Protein AF-A0A1A8MGL5-F1 (afdb_monomer_lite)

InterPro domains:
  IPR000076 K/Cl co-transporter [PR01081] (35-47)
  IPR000076 K/Cl co-transporter [PR01081] (70-87)
  IPR004842 SLC12A transporter family [PTHR11827] (9-69)

Structure (mmCIF, N/CA/C/O backbone):
data_AF-A0A1A8MGL5-F1
#
_entry.id   AF-A0A1A8MGL5-F1
#
loop_
_atom_site.group_PDB
_atom_site.id
_atom_site.type_symbol
_atom_site.label_atom_id
_atom_site.label_alt_id
_atom_site.label_comp_id
_atom_site.label_asym_id
_atom_site.label_entity_id
_atom_site.label_seq_id
_atom_site.pdbx_PDB_ins_code
_atom_site.Cartn_x
_atom_site.Cartn_y
_atom_site.Cartn_z
_atom_site.occupancy
_atom_site.B_iso_or_equiv
_atom_site.auth_seq_id
_atom_site.auth_comp_id
_atom_site.auth_asym_id
_atom_site.auth_atom_id
_atom_site.pdbx_PDB_model_num
ATOM 1 N N . LYS A 1 1 ? -10.708 -10.795 -6.364 1.00 46.06 1 LYS A N 1
ATOM 2 C CA . LYS A 1 1 ? -11.796 -9.801 -6.538 1.00 46.06 1 LYS A CA 1
ATOM 3 C C . LYS A 1 1 ? -12.317 -9.440 -5.149 1.00 46.06 1 LYS A C 1
ATOM 5 O O . LYS A 1 1 ? -12.837 -10.328 -4.494 1.00 46.06 1 LYS A O 1
ATOM 10 N N . ALA A 1 2 ? -12.096 -8.213 -4.675 1.00 60.88 2 ALA A N 1
ATOM 11 C CA . ALA A 1 2 ? -12.534 -7.746 -3.352 1.00 60.88 2 ALA A CA 1
ATOM 12 C C . ALA A 1 2 ? -13.143 -6.338 -3.478 1.00 60.88 2 ALA A C 1
ATOM 14 O O . ALA A 1 2 ? -12.667 -5.385 -2.876 1.00 60.88 2 ALA A O 1
ATOM 15 N N . ALA A 1 3 ? -14.130 -6.207 -4.363 1.00 72.25 3 ALA A N 1
ATOM 16 C CA . ALA A 1 3 ? -14.879 -4.977 -4.588 1.00 72.25 3 ALA A CA 1
ATOM 17 C C . ALA A 1 3 ? -16.351 -5.256 -4.263 1.00 72.25 3 ALA A C 1
ATOM 19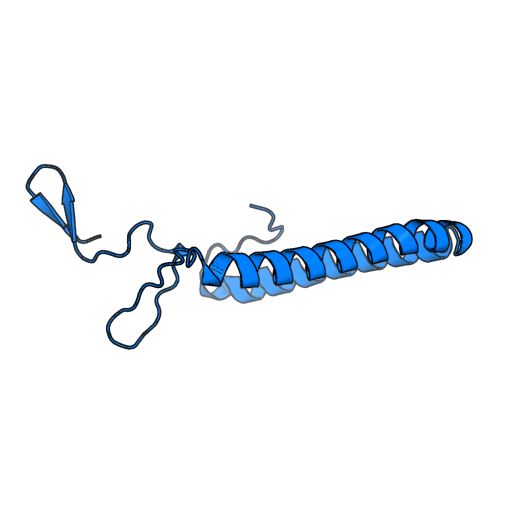 O O . ALA A 1 3 ? -16.873 -6.290 -4.682 1.00 72.25 3 ALA A O 1
ATOM 20 N N . ILE A 1 4 ? -16.982 -4.369 -3.489 1.00 75.56 4 ILE A N 1
ATOM 21 C CA . ILE A 1 4 ? -18.404 -4.454 -3.117 1.00 75.56 4 ILE A CA 1
ATOM 22 C C . ILE A 1 4 ? -19.260 -3.896 -4.258 1.00 75.56 4 ILE A C 1
ATOM 24 O O . ILE A 1 4 ? -20.265 -4.493 -4.629 1.00 75.56 4 ILE A O 1
ATOM 28 N N . PHE A 1 5 ? -18.812 -2.796 -4.863 1.00 78.69 5 PHE A N 1
ATOM 29 C CA . PHE A 1 5 ? -19.359 -2.253 -6.099 1.00 78.69 5 PHE A CA 1
ATOM 30 C C . PHE A 1 5 ? -18.443 -2.649 -7.251 1.00 78.69 5 PHE A C 1
ATOM 32 O O . PHE A 1 5 ? -17.280 -2.240 -7.295 1.00 78.69 5 PHE A O 1
ATOM 39 N N . VAL A 1 6 ? -18.955 -3.476 -8.155 1.00 76.81 6 VAL A N 1
ATOM 40 C CA . VAL A 1 6 ? -18.276 -3.838 -9.399 1.00 76.81 6 VAL A CA 1
ATOM 41 C C . VAL A 1 6 ? -18.949 -3.043 -10.507 1.00 76.81 6 VAL A C 1
ATOM 43 O O . VAL A 1 6 ? -20.143 -3.214 -10.731 1.00 76.81 6 VAL A O 1
ATOM 46 N N . ALA A 1 7 ? -18.201 -2.151 -11.155 1.00 74.31 7 ALA A N 1
ATOM 47 C CA . ALA A 1 7 ? -18.691 -1.450 -12.334 1.00 74.31 7 ALA A CA 1
ATOM 48 C C . ALA A 1 7 ? -18.786 -2.425 -13.514 1.00 74.31 7 ALA A C 1
ATOM 50 O O . ALA A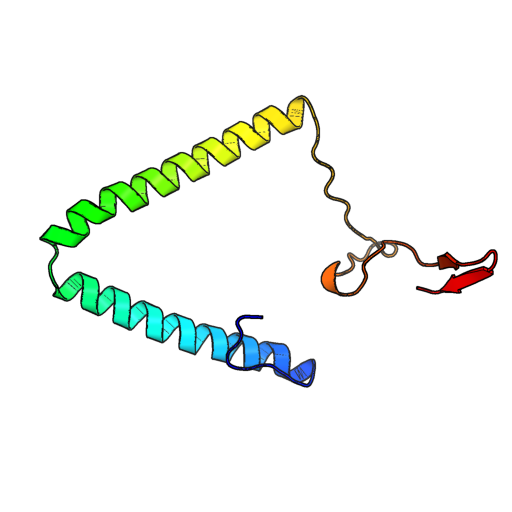 1 7 ? -17.863 -3.207 -13.750 1.00 74.31 7 ALA A O 1
ATOM 51 N N . GLU A 1 8 ? -19.904 -2.379 -14.234 1.00 72.81 8 GLU A N 1
ATOM 52 C CA . GLU A 1 8 ? -20.105 -3.143 -15.471 1.00 72.81 8 GLU A CA 1
ATOM 53 C C . GLU A 1 8 ? -19.558 -2.379 -16.691 1.00 72.81 8 GLU A C 1
ATOM 55 O O . GLU A 1 8 ? -19.050 -2.989 -17.633 1.00 72.81 8 GLU A O 1
ATOM 60 N N . HIS A 1 9 ? -19.568 -1.040 -16.637 1.00 74.50 9 HIS A N 1
ATOM 61 C CA . HIS A 1 9 ? -19.041 -0.150 -17.670 1.00 74.50 9 HIS A CA 1
ATOM 62 C C . HIS A 1 9 ? -17.816 0.642 -17.193 1.00 74.50 9 HIS A C 1
ATOM 64 O O . HIS A 1 9 ? -17.725 1.045 -16.035 1.00 74.50 9 HIS A O 1
ATOM 70 N N . LYS A 1 10 ? -16.886 0.919 -18.121 1.00 71.81 10 LYS A N 1
ATOM 71 C CA . LYS A 1 10 ? -15.649 1.682 -17.855 1.00 71.81 10 LYS A CA 1
ATOM 72 C C . LYS A 1 10 ? -15.891 3.101 -17.341 1.00 71.81 10 LYS A C 1
ATOM 74 O O . LYS A 1 10 ? -15.058 3.623 -16.609 1.00 71.81 10 LYS A O 1
ATOM 79 N N . GLU A 1 11 ? -16.999 3.724 -17.730 1.00 77.25 11 GLU A N 1
ATOM 80 C CA . GLU A 1 11 ? -17.350 5.078 -17.282 1.00 77.25 11 GLU A CA 1
ATOM 81 C C . GLU A 1 11 ? -17.682 5.102 -15.780 1.00 77.25 11 GLU A C 1
ATOM 83 O O . GLU A 1 11 ? -17.319 6.050 -15.088 1.00 77.25 11 GLU A O 1
ATOM 88 N N . ASP A 1 12 ? -18.233 4.003 -15.254 1.00 80.19 12 ASP A N 1
ATOM 89 C CA . ASP A 1 12 ? -18.656 3.873 -13.856 1.00 80.19 12 ASP A CA 1
ATOM 90 C C . ASP A 1 12 ? -17.558 3.299 -12.938 1.00 80.19 12 ASP A C 1
ATOM 92 O O . ASP A 1 12 ? -17.746 3.203 -11.723 1.00 80.19 12 ASP A O 1
ATOM 96 N N . GLU A 1 13 ? -16.396 2.898 -13.476 1.00 81.94 13 GLU A N 1
ATOM 97 C CA . GLU A 1 13 ? -15.300 2.301 -12.689 1.00 81.94 13 GLU A CA 1
ATOM 98 C C . GLU A 1 13 ? -14.788 3.247 -11.601 1.00 81.94 13 GLU A C 1
ATOM 100 O O . GLU A 1 13 ? -14.506 2.817 -10.478 1.00 81.94 13 GLU A O 1
ATOM 105 N N . VAL A 1 14 ? -14.692 4.541 -11.917 1.00 83.69 14 VAL A N 1
ATOM 106 C CA . VAL A 1 14 ? -14.222 5.564 -10.976 1.00 83.69 14 VAL A CA 1
ATOM 107 C C . VAL A 1 14 ? -15.229 5.751 -9.843 1.00 83.69 14 VAL A C 1
ATOM 109 O O . VAL A 1 14 ? -14.837 5.795 -8.674 1.00 83.69 14 VAL A O 1
ATOM 112 N N . ASP A 1 15 ? -16.521 5.780 -10.165 1.00 85.38 15 ASP A N 1
ATOM 113 C CA . ASP A 1 15 ? -17.592 5.925 -9.179 1.00 85.38 15 ASP A CA 1
ATOM 114 C C . ASP A 1 15 ? -17.724 4.676 -8.299 1.00 85.38 15 ASP A C 1
ATOM 116 O O . ASP A 1 15 ? -17.854 4.773 -7.073 1.00 85.38 15 ASP A O 1
ATOM 120 N N . ALA A 1 16 ? -17.586 3.484 -8.886 1.00 85.56 16 ALA A N 1
ATOM 121 C CA . ALA A 1 16 ? -17.537 2.232 -8.143 1.00 85.56 16 ALA A CA 1
ATOM 122 C C . ALA A 1 16 ? -16.318 2.171 -7.206 1.00 85.56 16 ALA A C 1
ATOM 124 O O . ALA A 1 16 ? -16.453 1.778 -6.043 1.00 85.56 16 ALA A O 1
ATOM 125 N N . LEU A 1 17 ? -15.132 2.600 -7.657 1.00 86.19 17 LEU A N 1
ATOM 126 C CA . LEU A 1 17 ? -13.937 2.705 -6.813 1.00 86.19 17 LEU A CA 1
ATOM 127 C C . LEU A 1 17 ? -14.167 3.680 -5.651 1.00 86.19 17 LEU A C 1
ATOM 129 O O . LEU A 1 17 ? -13.846 3.355 -4.505 1.00 86.19 17 LEU A O 1
ATOM 133 N N . LEU A 1 18 ? -14.751 4.849 -5.921 1.00 87.38 18 LEU A N 1
ATOM 134 C CA . LEU A 1 18 ? -15.009 5.868 -4.907 1.00 87.38 18 LEU A CA 1
ATOM 135 C C . LEU A 1 18 ? -15.965 5.348 -3.827 1.00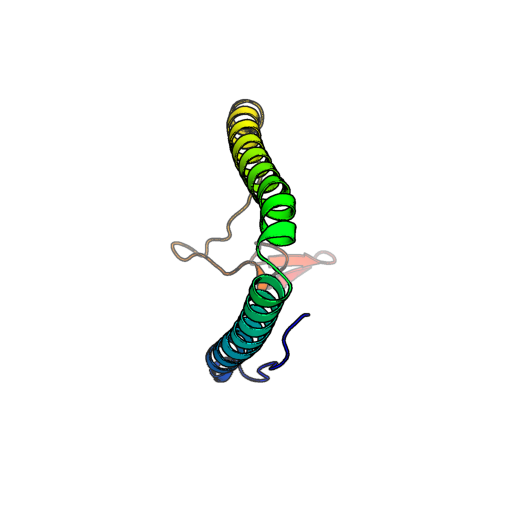 87.38 18 LEU A C 1
ATOM 137 O O . LEU A 1 18 ? -15.716 5.528 -2.631 1.00 87.38 18 LEU A O 1
ATOM 141 N N . ASN A 1 19 ? -17.019 4.642 -4.235 1.00 89.19 19 ASN A N 1
ATOM 142 C CA . ASN A 1 19 ? -17.969 4.028 -3.314 1.00 89.19 19 ASN A CA 1
ATOM 143 C C . ASN A 1 19 ? -17.328 2.900 -2.498 1.00 89.19 19 ASN A C 1
ATOM 145 O O . ASN A 1 19 ? -17.523 2.842 -1.282 1.00 89.19 19 ASN A O 1
ATOM 149 N N . ASN A 1 20 ? -16.489 2.064 -3.118 1.00 90.69 20 ASN A N 1
ATOM 150 C CA . ASN A 1 20 ? -15.712 1.052 -2.400 1.00 90.69 20 ASN A CA 1
ATOM 151 C C . ASN A 1 20 ? -14.813 1.695 -1.329 1.00 90.69 20 ASN A C 1
ATOM 153 O O . ASN A 1 20 ? -14.828 1.261 -0.177 1.00 90.69 20 ASN A O 1
ATOM 157 N N . MET A 1 21 ? -14.086 2.767 -1.659 1.00 90.75 21 MET A N 1
ATOM 158 C CA . MET A 1 21 ? -13.206 3.458 -0.705 1.00 90.75 21 MET A CA 1
ATOM 159 C C . MET A 1 21 ? -13.976 4.081 0.464 1.00 90.75 21 MET A C 1
ATOM 161 O O . MET A 1 21 ? -13.507 4.029 1.602 1.00 90.75 21 MET A O 1
ATOM 165 N N . ARG A 1 22 ? -15.184 4.609 0.227 1.00 92.62 22 ARG A N 1
ATOM 166 C CA . ARG A 1 22 ? -16.057 5.120 1.298 1.00 92.62 22 ARG A CA 1
ATOM 167 C C . ARG A 1 22 ? -16.513 4.010 2.247 1.00 92.62 22 ARG A C 1
ATOM 169 O O . ARG A 1 22 ? -16.463 4.192 3.464 1.00 92.62 22 ARG A O 1
ATOM 176 N N . VAL A 1 23 ? -16.929 2.856 1.722 1.00 93.12 23 VAL A N 1
ATOM 177 C CA . VAL A 1 23 ? -17.391 1.727 2.551 1.00 93.12 23 VAL A CA 1
ATOM 178 C C . VAL A 1 23 ? -16.242 1.117 3.354 1.00 93.12 23 VAL A C 1
ATOM 180 O O . VAL A 1 23 ? -16.363 0.950 4.568 1.00 93.12 23 VAL A O 1
ATOM 183 N N . TYR A 1 24 ? -15.096 0.853 2.723 1.00 92.62 24 TYR A N 1
ATOM 184 C CA . TYR A 1 24 ? -13.923 0.349 3.442 1.00 92.62 24 TYR A CA 1
ATOM 185 C C . TYR A 1 24 ? -13.398 1.363 4.464 1.00 92.62 24 TYR A C 1
ATOM 187 O O . TYR A 1 24 ? -13.053 0.981 5.582 1.00 92.62 24 TYR A O 1
ATOM 195 N N . GLY A 1 25 ? -13.399 2.654 4.121 1.00 94.19 25 GLY A N 1
ATOM 196 C CA . GLY A 1 25 ? -12.993 3.729 5.023 1.00 94.19 25 GLY A CA 1
ATOM 197 C C . GLY A 1 25 ? -13.884 3.831 6.261 1.00 94.19 25 GLY A C 1
ATOM 198 O O . GLY A 1 25 ? -13.378 3.842 7.380 1.00 94.19 25 GLY A O 1
ATOM 199 N N . THR A 1 26 ? -15.209 3.842 6.088 1.00 94.50 26 THR A N 1
ATOM 200 C CA . THR A 1 26 ? -16.158 3.909 7.216 1.00 94.50 26 THR A CA 1
ATOM 201 C C . THR A 1 26 ? -16.090 2.668 8.105 1.00 94.50 26 THR A C 1
ATOM 203 O O . THR A 1 26 ? -16.043 2.806 9.326 1.00 94.50 26 THR A O 1
ATOM 206 N N . CYS A 1 27 ? -15.988 1.469 7.523 1.00 94.25 27 CYS A N 1
ATOM 207 C CA . CYS A 1 27 ? -15.796 0.230 8.279 1.00 94.25 27 CYS A CA 1
ATOM 208 C C . CYS A 1 27 ? -14.497 0.262 9.108 1.00 94.25 27 CYS A C 1
ATOM 210 O O . CYS A 1 27 ? -14.513 -0.011 10.309 1.00 94.25 27 CYS A O 1
ATOM 212 N N . CYS A 1 28 ? -13.382 0.680 8.498 1.00 93.94 28 CYS A N 1
ATOM 213 C CA . CYS A 1 28 ? -12.098 0.826 9.184 1.00 93.94 28 CYS A CA 1
ATOM 214 C C . CYS A 1 28 ? -12.161 1.849 10.333 1.00 93.94 28 CYS A C 1
ATOM 216 O O . CYS A 1 28 ? -11.673 1.570 11.428 1.00 93.94 28 CYS A O 1
ATOM 218 N N . LEU A 1 29 ? -12.810 3.002 10.126 1.00 94.44 29 LEU A N 1
ATOM 219 C CA . LEU A 1 29 ? -12.979 4.023 11.167 1.00 94.44 29 LEU A CA 1
ATOM 220 C C . LEU A 1 29 ? -13.757 3.502 12.375 1.00 94.44 29 LEU A C 1
ATOM 222 O O . LEU A 1 29 ? -13.349 3.747 13.508 1.00 94.44 29 LEU A O 1
ATOM 226 N N . VAL A 1 30 ? -14.845 2.762 12.147 1.00 95.12 30 VAL A N 1
ATOM 227 C CA . VAL A 1 30 ? -15.625 2.156 13.235 1.00 95.12 30 VAL A CA 1
ATOM 228 C C . VAL A 1 30 ? -14.768 1.161 14.021 1.00 95.12 30 VAL A C 1
ATOM 230 O O . VAL A 1 30 ? -14.764 1.205 15.250 1.00 95.12 30 VAL A O 1
ATOM 233 N N . LEU A 1 31 ? -13.985 0.314 13.345 1.00 90.81 31 LEU A N 1
ATOM 234 C CA . LEU A 1 31 ? -13.082 -0.631 14.011 1.00 90.81 31 LEU A CA 1
ATOM 235 C C . LEU A 1 31 ? -12.014 0.084 14.846 1.00 90.81 31 LEU A C 1
ATOM 237 O O . LEU A 1 31 ? -11.806 -0.272 16.005 1.00 90.81 31 LEU A O 1
ATOM 241 N N . MET A 1 32 ? -11.375 1.118 14.294 1.00 89.06 32 MET A N 1
ATOM 242 C CA . MET A 1 32 ? -10.394 1.925 15.025 1.00 89.06 32 MET A CA 1
ATOM 243 C C . MET A 1 32 ? -11.027 2.609 16.244 1.00 89.06 32 MET A C 1
ATOM 245 O O . MET A 1 32 ? -10.436 2.603 17.323 1.00 89.06 32 MET A O 1
ATOM 249 N N . ALA A 1 33 ? -12.250 3.132 16.111 1.00 90.25 33 ALA A N 1
ATOM 250 C CA . ALA A 1 33 ? -12.987 3.742 17.215 1.00 90.25 33 ALA A CA 1
ATOM 251 C C . ALA A 1 33 ? -13.304 2.731 18.331 1.00 90.25 33 ALA A C 1
ATOM 253 O O . ALA A 1 33 ? -13.079 3.025 19.506 1.00 90.25 33 ALA A O 1
ATOM 254 N N . ILE A 1 34 ? -13.754 1.521 17.979 1.00 89.69 34 ILE A N 1
ATOM 255 C CA . ILE A 1 34 ? -14.001 0.437 18.942 1.00 89.69 34 ILE A CA 1
ATOM 256 C C . ILE A 1 34 ? -12.704 0.067 19.670 1.00 89.69 34 ILE A C 1
ATOM 258 O O . ILE A 1 34 ? -12.694 -0.030 20.895 1.00 89.69 34 ILE A O 1
ATOM 262 N N . VAL A 1 35 ? -11.597 -0.099 18.942 1.00 86.19 35 VAL A N 1
ATOM 263 C CA . VAL A 1 35 ? -10.292 -0.460 19.519 1.00 86.19 35 VAL A CA 1
ATOM 264 C C . VAL A 1 35 ? -9.801 0.593 20.517 1.00 86.19 35 VAL A C 1
ATOM 266 O O . VAL A 1 35 ? -9.314 0.237 21.592 1.00 86.19 35 VAL A O 1
ATOM 269 N N . VAL A 1 36 ? -9.968 1.881 20.207 1.00 85.62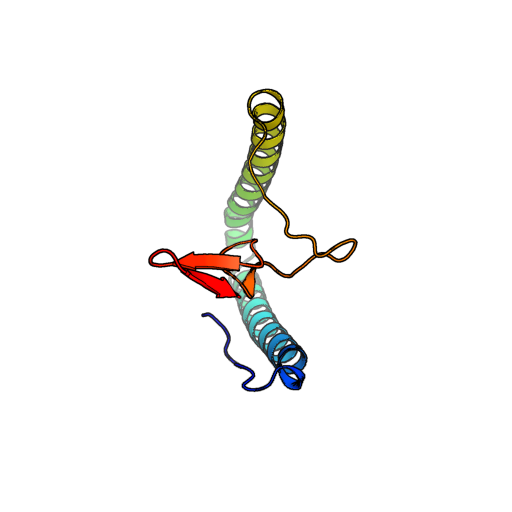 36 VAL A N 1
ATOM 270 C CA . VAL A 1 36 ? -9.613 2.979 21.121 1.00 85.62 36 VAL A CA 1
ATOM 271 C C . VAL A 1 36 ? -10.500 2.969 22.373 1.00 85.62 36 VAL A C 1
ATOM 273 O O . VAL A 1 36 ? -9.992 3.180 23.476 1.00 85.62 36 VAL A O 1
ATOM 276 N N . PHE A 1 37 ? -11.795 2.664 22.230 1.00 83.00 37 PHE A N 1
ATOM 277 C CA . PHE A 1 37 ? -12.749 2.629 23.343 1.00 83.00 37 PHE A CA 1
ATOM 278 C C . PHE A 1 37 ? -12.560 1.421 24.276 1.00 83.00 37 PHE A C 1
ATOM 280 O O . PHE A 1 37 ? -12.642 1.564 25.494 1.00 83.00 37 PHE A O 1
ATOM 287 N N . VAL A 1 38 ? -12.247 0.239 23.730 1.00 80.25 38 VAL A N 1
ATOM 288 C CA . VAL A 1 38 ? -11.993 -1.005 24.495 1.00 80.25 38 VAL A CA 1
ATOM 289 C C . VAL A 1 38 ? -10.730 -0.904 25.367 1.00 80.25 38 VAL A C 1
ATOM 291 O O . VAL A 1 38 ? -10.571 -1.644 26.339 1.00 80.25 38 VAL A O 1
ATOM 294 N N . GLY A 1 39 ? -9.867 0.076 25.101 1.00 71.62 39 GLY A N 1
ATOM 295 C CA . GLY A 1 39 ? -8.972 0.613 26.115 1.00 71.62 39 GLY A CA 1
ATOM 296 C C . GLY A 1 39 ? -7.555 0.840 25.614 1.00 71.62 39 GLY A C 1
ATOM 297 O O . GLY A 1 39 ? -6.867 -0.073 25.152 1.00 71.62 39 GLY A O 1
ATOM 298 N N . VAL A 1 40 ? -7.068 2.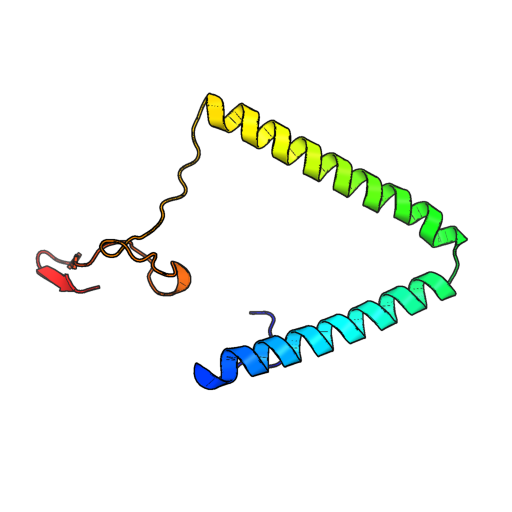058 25.850 1.00 73.00 40 VAL A N 1
ATOM 299 C CA . VAL A 1 40 ? -5.699 2.528 25.570 1.00 73.00 40 VAL A CA 1
ATOM 300 C C . VAL A 1 40 ? -4.591 1.606 26.105 1.00 73.00 40 VAL A C 1
ATOM 302 O O . VAL A 1 40 ? -3.495 1.563 25.547 1.00 73.00 40 VAL A O 1
ATOM 305 N N . LYS A 1 41 ? -4.877 0.796 27.134 1.00 74.38 41 LYS A N 1
ATOM 306 C CA . LYS A 1 41 ? -3.931 -0.176 27.703 1.00 74.38 41 LYS A CA 1
ATOM 307 C C . LYS A 1 41 ? -3.609 -1.337 26.747 1.00 74.38 41 LYS A C 1
ATOM 309 O O . LYS A 1 41 ? -2.471 -1.801 26.739 1.00 74.38 41 LYS A O 1
ATOM 314 N N . TYR A 1 42 ? -4.569 -1.784 25.930 1.00 73.81 42 TYR A N 1
ATOM 315 C CA . TYR A 1 42 ? -4.352 -2.836 24.925 1.00 73.81 42 TYR A CA 1
ATOM 316 C C . TYR A 1 42 ? -3.738 -2.277 23.637 1.00 73.81 42 TYR A C 1
ATOM 318 O O . TYR A 1 42 ? -2.845 -2.903 23.062 1.00 73.81 42 TYR A O 1
ATOM 326 N N . VAL A 1 43 ? -4.136 -1.063 23.239 1.00 81.25 43 VAL A N 1
ATOM 327 C CA . VAL A 1 43 ? -3.564 -0.349 22.082 1.00 81.25 43 VAL A CA 1
ATOM 328 C C . VAL A 1 43 ? -2.061 -0.128 22.258 1.00 81.25 43 VAL A C 1
ATOM 330 O O . VAL A 1 43 ? -1.299 -0.363 21.325 1.00 81.25 43 VAL A O 1
ATOM 333 N N . ASN A 1 44 ? -1.606 0.198 23.473 1.00 81.44 44 ASN A N 1
ATOM 334 C CA . ASN A 1 44 ? -0.181 0.345 23.780 1.00 81.44 44 ASN A CA 1
ATOM 335 C C . ASN A 1 44 ? 0.637 -0.940 23.527 1.00 81.44 44 ASN A C 1
ATOM 337 O O . ASN A 1 44 ? 1.800 -0.868 23.140 1.00 81.44 44 ASN A O 1
ATOM 341 N N . LYS A 1 45 ? 0.038 -2.128 23.700 1.00 81.56 45 LYS A N 1
ATOM 342 C CA . LYS A 1 45 ? 0.716 -3.405 23.422 1.00 81.56 45 LYS A CA 1
ATOM 343 C C . LYS A 1 45 ? 0.747 -3.728 21.922 1.00 81.56 45 LYS A C 1
ATOM 345 O O . LYS A 1 45 ? 1.738 -4.269 21.442 1.00 81.56 45 LYS A O 1
ATOM 350 N N . LEU A 1 46 ? -0.308 -3.373 21.180 1.00 82.38 46 LEU A N 1
ATOM 351 C CA . LEU A 1 46 ? -0.369 -3.544 19.720 1.00 82.38 46 LEU A CA 1
ATOM 352 C C . LEU A 1 46 ? 0.484 -2.515 18.964 1.00 82.38 46 LEU A C 1
ATOM 354 O O . LEU A 1 46 ? 0.995 -2.823 17.890 1.00 82.38 46 LEU A O 1
ATOM 358 N N . ALA A 1 47 ? 0.707 -1.330 19.538 1.00 84.88 47 ALA A N 1
ATOM 359 C CA . ALA A 1 47 ? 1.557 -0.287 18.964 1.00 84.88 47 ALA A CA 1
ATOM 360 C C . ALA A 1 47 ? 2.986 -0.779 18.674 1.00 84.88 47 ALA A C 1
ATOM 362 O O . ALA A 1 47 ? 3.553 -0.444 17.635 1.00 84.88 47 ALA A O 1
ATOM 363 N N . LEU A 1 48 ? 3.542 -1.639 19.537 1.00 85.81 48 LEU A N 1
ATOM 364 C CA . LEU A 1 48 ? 4.855 -2.254 19.318 1.00 85.81 48 LEU A CA 1
ATOM 365 C C . LEU A 1 48 ? 4.878 -3.122 18.047 1.00 85.81 48 LEU A C 1
ATOM 367 O O . LEU A 1 48 ? 5.862 -3.121 17.314 1.00 85.81 48 LEU A O 1
ATOM 371 N N . VAL A 1 49 ? 3.789 -3.844 17.765 1.00 90.31 49 VAL A N 1
ATOM 372 C CA . VAL A 1 49 ? 3.675 -4.703 16.575 1.00 90.31 49 VAL A CA 1
ATOM 373 C C . VAL A 1 49 ? 3.610 -3.855 15.305 1.00 90.31 49 VAL A C 1
ATOM 375 O O . VAL A 1 49 ? 4.304 -4.157 14.335 1.00 90.31 49 VAL A O 1
ATOM 378 N N . PHE A 1 50 ? 2.839 -2.761 15.317 1.00 88.38 50 PHE A N 1
ATOM 379 C CA . PHE A 1 50 ? 2.813 -1.809 14.202 1.00 88.38 50 PHE A CA 1
ATOM 380 C C . PHE A 1 50 ? 4.191 -1.187 13.956 1.00 88.38 50 PHE A C 1
ATOM 382 O O . PHE A 1 50 ? 4.639 -1.130 12.813 1.00 88.38 50 PHE A O 1
ATOM 389 N N . LEU A 1 51 ? 4.896 -0.793 15.019 1.00 90.62 51 LEU A N 1
ATOM 390 C CA . LEU A 1 51 ? 6.255 -0.264 14.922 1.00 90.62 51 LEU A CA 1
ATOM 391 C C . LEU A 1 51 ? 7.231 -1.297 14.335 1.00 90.62 51 LEU A C 1
ATOM 393 O O . LEU A 1 51 ? 7.993 -0.975 13.426 1.00 90.62 51 LEU A O 1
ATOM 397 N N . ALA A 1 52 ? 7.173 -2.550 14.794 1.00 95.06 52 ALA A N 1
ATOM 398 C CA . ALA A 1 52 ? 7.998 -3.629 14.255 1.00 95.06 52 ALA A CA 1
ATOM 399 C C . ALA A 1 52 ? 7.731 -3.868 12.758 1.00 95.06 52 ALA A C 1
ATOM 401 O O . ALA A 1 52 ? 8.676 -4.002 11.985 1.00 95.06 52 ALA A O 1
ATOM 402 N N . CYS A 1 53 ? 6.464 -3.857 12.329 1.00 95.25 53 CYS A N 1
ATOM 403 C CA . CYS A 1 53 ? 6.080 -3.987 10.920 1.00 95.25 53 CYS A CA 1
ATOM 404 C C . CYS A 1 53 ? 6.688 -2.878 10.043 1.00 95.25 53 CYS A C 1
ATOM 406 O O . CYS A 1 53 ? 7.227 -3.150 8.967 1.00 95.25 53 CYS A O 1
ATOM 408 N N . VAL A 1 54 ? 6.667 -1.631 10.523 1.00 97.12 54 VAL A N 1
ATOM 409 C CA . VAL A 1 54 ? 7.266 -0.493 9.810 1.00 97.12 54 VAL A CA 1
ATOM 410 C C . VAL A 1 54 ? 8.784 -0.646 9.707 1.00 97.12 54 VAL A C 1
ATOM 412 O O . VAL A 1 54 ? 9.336 -0.467 8.624 1.00 97.12 54 VAL A O 1
ATOM 415 N N . ILE A 1 55 ? 9.461 -1.043 10.790 1.00 97.44 55 ILE A N 1
ATOM 416 C CA . ILE A 1 55 ? 10.914 -1.276 10.771 1.00 97.44 55 ILE A CA 1
ATOM 417 C C . ILE A 1 55 ? 11.270 -2.386 9.776 1.00 97.44 55 ILE A C 1
ATOM 419 O O . ILE A 1 55 ? 12.166 -2.202 8.956 1.00 97.44 55 ILE A O 1
ATOM 423 N N . LEU A 1 56 ? 10.548 -3.511 9.793 1.00 97.25 56 LEU A N 1
ATOM 424 C CA . LEU A 1 56 ? 10.759 -4.602 8.837 1.00 97.25 56 LEU A CA 1
ATOM 425 C C . LEU A 1 56 ? 10.523 -4.156 7.388 1.00 97.25 56 LEU A C 1
ATOM 427 O O . LEU A 1 56 ? 11.286 -4.544 6.507 1.00 97.25 56 LEU A O 1
ATOM 431 N N . SER A 1 57 ? 9.525 -3.304 7.144 1.00 97.81 57 SER A N 1
ATOM 432 C CA . SER A 1 57 ? 9.255 -2.745 5.812 1.00 97.81 57 SER A CA 1
ATOM 433 C C . SER A 1 57 ? 10.410 -1.867 5.325 1.00 97.81 57 SER A C 1
ATOM 435 O O . SER A 1 57 ? 10.848 -1.998 4.185 1.00 97.81 57 SER A O 1
ATOM 437 N N . ILE A 1 58 ? 10.961 -1.020 6.200 1.00 97.44 58 ILE A N 1
ATOM 438 C CA . ILE A 1 58 ? 12.132 -0.190 5.887 1.00 97.44 58 ILE A CA 1
ATOM 439 C C . ILE A 1 58 ? 13.351 -1.074 5.588 1.00 97.44 58 ILE A C 1
ATOM 441 O O . ILE A 1 58 ? 14.022 -0.876 4.576 1.00 97.44 58 ILE A O 1
ATOM 445 N N . LEU A 1 59 ? 13.619 -2.081 6.426 1.00 97.69 59 LEU A N 1
ATOM 446 C CA . LEU A 1 59 ? 14.726 -3.020 6.217 1.00 97.69 59 LEU A CA 1
ATOM 447 C C . LEU A 1 59 ? 14.585 -3.794 4.898 1.00 97.69 59 LEU A C 1
ATOM 449 O O . LEU A 1 59 ? 15.577 -3.974 4.194 1.00 97.69 59 LEU A O 1
ATOM 453 N N . ALA A 1 60 ? 13.368 -4.204 4.531 1.00 96.12 60 ALA A N 1
ATOM 454 C CA . ALA A 1 60 ? 13.097 -4.880 3.266 1.00 96.12 60 ALA A CA 1
ATOM 455 C C . ALA A 1 60 ? 13.395 -3.984 2.053 1.00 96.12 60 ALA A C 1
ATOM 457 O O . ALA A 1 60 ? 13.991 -4.455 1.085 1.00 96.12 60 ALA A O 1
ATOM 458 N N . ILE A 1 61 ? 13.054 -2.691 2.119 1.00 96.38 61 ILE A N 1
ATOM 459 C CA . ILE A 1 61 ? 13.386 -1.724 1.061 1.00 96.38 61 ILE A CA 1
ATOM 460 C C . ILE A 1 61 ? 14.909 -1.596 0.918 1.00 96.38 61 ILE A C 1
ATOM 462 O O . ILE A 1 61 ? 15.427 -1.715 -0.191 1.00 96.38 61 ILE A O 1
ATOM 466 N N . TYR A 1 62 ? 15.646 -1.426 2.022 1.00 96.06 62 TYR A N 1
ATOM 467 C CA . TYR A 1 62 ? 17.113 -1.348 1.983 1.00 96.06 62 TYR A CA 1
ATOM 468 C C . TYR A 1 62 ? 17.757 -2.625 1.433 1.00 96.06 62 TYR A C 1
ATOM 470 O O . TYR A 1 62 ? 18.660 -2.548 0.599 1.00 96.06 62 TYR A O 1
ATOM 478 N N . ALA A 1 63 ? 17.274 -3.797 1.851 1.00 94.50 63 ALA A N 1
ATOM 479 C CA . ALA A 1 63 ? 17.734 -5.075 1.318 1.00 94.50 63 ALA A CA 1
ATOM 480 C C . ALA A 1 63 ? 17.458 -5.193 -0.191 1.00 94.50 63 ALA A C 1
ATOM 482 O O . ALA A 1 63 ? 18.325 -5.649 -0.937 1.00 94.50 63 ALA A O 1
ATOM 483 N N . GLY A 1 64 ? 16.288 -4.735 -0.650 1.00 93.31 64 GLY A N 1
ATOM 484 C CA . GLY A 1 64 ? 15.923 -4.695 -2.067 1.00 93.31 64 GLY A CA 1
ATOM 485 C C . GLY A 1 64 ? 16.834 -3.788 -2.897 1.00 93.31 64 GLY A C 1
ATOM 486 O O . GLY A 1 64 ? 17.287 -4.193 -3.969 1.00 93.31 64 GLY A O 1
ATOM 487 N N . VAL A 1 65 ? 17.178 -2.601 -2.384 1.00 93.56 65 VAL A N 1
ATOM 488 C CA . VAL A 1 65 ? 18.115 -1.677 -3.050 1.00 93.56 65 VAL A CA 1
ATOM 489 C C . VAL A 1 65 ? 19.504 -2.301 -3.167 1.00 93.56 65 VAL A C 1
ATOM 491 O O . VAL A 1 65 ? 20.094 -2.270 -4.242 1.00 93.56 65 VAL A O 1
ATOM 494 N N . ILE A 1 66 ? 20.013 -2.920 -2.096 1.00 92.00 66 ILE A N 1
ATOM 495 C CA . ILE A 1 66 ? 21.327 -3.578 -2.122 1.00 92.00 66 ILE A CA 1
ATOM 496 C C . ILE A 1 66 ? 21.325 -4.752 -3.108 1.00 92.00 66 ILE A C 1
ATOM 498 O O . ILE A 1 66 ? 22.262 -4.887 -3.892 1.00 92.00 66 ILE A O 1
ATOM 502 N N . LYS A 1 67 ? 20.270 -5.581 -3.120 1.00 91.94 67 LYS A N 1
ATOM 503 C CA . LYS A 1 67 ? 20.147 -6.694 -4.075 1.00 91.94 67 LYS A CA 1
ATOM 504 C C . LYS A 1 67 ? 20.130 -6.220 -5.526 1.00 91.94 67 LYS A C 1
ATOM 506 O O . LYS A 1 67 ? 20.820 -6.820 -6.341 1.00 91.94 67 LYS A O 1
ATOM 511 N N . THR A 1 68 ? 19.437 -5.119 -5.808 1.00 91.06 68 THR A N 1
ATOM 512 C CA . THR A 1 68 ? 19.335 -4.530 -7.154 1.00 91.06 68 THR A CA 1
ATOM 513 C C . THR A 1 68 ? 20.698 -4.154 -7.755 1.00 91.06 68 THR A C 1
ATOM 515 O O . THR A 1 68 ? 20.845 -4.156 -8.972 1.00 91.06 68 THR A O 1
ATOM 518 N N . ILE A 1 69 ? 21.714 -3.862 -6.931 1.00 87.69 69 ILE A N 1
ATOM 519 C CA . ILE A 1 69 ? 23.071 -3.532 -7.409 1.00 87.69 69 ILE A CA 1
ATOM 520 C C . ILE A 1 69 ? 23.785 -4.770 -7.968 1.00 87.69 69 ILE A C 1
ATOM 522 O O . ILE A 1 69 ? 24.559 -4.660 -8.916 1.00 87.69 69 ILE A O 1
ATOM 526 N N . PHE A 1 70 ? 23.548 -5.939 -7.373 1.00 87.75 70 PHE A N 1
ATOM 527 C CA . PHE A 1 70 ? 24.182 -7.192 -7.789 1.00 87.75 70 PHE A CA 1
ATOM 528 C C . PHE A 1 70 ? 23.378 -7.917 -8.865 1.00 87.75 70 PHE A C 1
ATOM 530 O O . PHE A 1 70 ? 23.957 -8.531 -9.755 1.00 87.75 70 PHE A O 1
ATOM 537 N N . GLU A 1 71 ? 22.054 -7.845 -8.776 1.00 89.06 71 GLU A N 1
ATOM 538 C CA . GLU A 1 71 ? 21.125 -8.500 -9.686 1.00 89.06 71 GLU A CA 1
ATOM 539 C C . GLU A 1 71 ? 19.931 -7.559 -9.902 1.00 89.06 71 GLU A C 1
ATOM 541 O O . GLU A 1 71 ? 19.075 -7.441 -9.016 1.00 89.06 71 GLU A O 1
ATOM 546 N N . PRO A 1 72 ? 19.897 -6.810 -11.022 1.00 85.69 72 PRO A N 1
ATOM 547 C CA . PRO A 1 72 ? 18.794 -5.904 -11.297 1.00 85.69 72 PRO A CA 1
ATOM 548 C C . PRO A 1 72 ? 17.503 -6.718 -11.464 1.00 85.69 72 PRO A C 1
ATOM 550 O O . PRO A 1 72 ? 17.508 -7.724 -12.171 1.00 85.69 72 PRO A O 1
ATOM 553 N N . PRO A 1 73 ? 16.394 -6.322 -10.822 1.00 84.81 73 PRO A N 1
ATOM 554 C CA . PRO A 1 73 ? 15.149 -7.058 -10.936 1.00 84.81 73 PRO A CA 1
ATOM 555 C C . PRO A 1 73 ? 14.463 -6.769 -12.278 1.00 84.81 73 PRO A C 1
ATOM 557 O O . PRO A 1 73 ? 14.366 -5.617 -12.709 1.00 84.81 73 PRO A O 1
ATOM 560 N N . ASP A 1 74 ? 13.930 -7.811 -12.910 1.00 84.88 74 ASP A N 1
ATOM 561 C CA . ASP A 1 74 ? 13.215 -7.698 -14.180 1.00 84.88 74 ASP A CA 1
ATOM 562 C C . ASP A 1 74 ? 11.757 -7.264 -13.962 1.00 84.88 74 ASP A C 1
ATOM 564 O O . ASP A 1 74 ? 10.876 -8.069 -13.657 1.00 84.88 74 ASP A O 1
ATOM 568 N N . PHE A 1 75 ? 11.487 -5.971 -14.153 1.00 84.62 75 PHE A N 1
ATOM 569 C CA . PHE A 1 75 ? 10.134 -5.401 -14.158 1.00 84.62 75 PHE A CA 1
ATOM 570 C C . PHE A 1 75 ? 9.833 -4.751 -15.521 1.00 84.62 75 PHE A C 1
ATOM 572 O O . PHE A 1 75 ? 9.985 -3.534 -15.670 1.00 84.62 75 PHE A O 1
ATOM 579 N N . PRO A 1 76 ? 9.441 -5.531 -16.547 1.00 84.25 76 PRO A N 1
ATOM 580 C CA . PRO A 1 76 ? 9.233 -5.006 -17.892 1.00 84.25 76 PRO A CA 1
ATOM 581 C C . PRO A 1 76 ? 8.020 -4.067 -17.948 1.00 84.25 76 PRO A C 1
ATOM 583 O O . PRO A 1 76 ? 6.933 -4.392 -17.471 1.00 84.25 76 PRO A O 1
ATOM 586 N N . VAL A 1 77 ? 8.200 -2.906 -18.581 1.00 87.50 77 VAL A N 1
ATOM 587 C CA . VAL A 1 77 ? 7.127 -1.943 -18.869 1.00 87.50 77 VAL A CA 1
ATOM 588 C C . VAL A 1 77 ? 6.825 -1.922 -20.364 1.00 87.50 77 VAL A C 1
ATOM 590 O O . VAL A 1 77 ? 7.734 -1.904 -21.192 1.00 87.50 77 VAL A O 1
ATOM 593 N N . CYS A 1 78 ? 5.541 -1.905 -20.719 1.00 88.75 78 CYS A N 1
ATOM 594 C CA . CYS A 1 78 ? 5.108 -1.892 -22.113 1.00 88.75 78 CYS A CA 1
ATOM 595 C C . CYS A 1 78 ? 4.872 -0.481 -22.624 1.00 88.75 78 CYS A C 1
ATOM 597 O O . CYS A 1 78 ? 4.071 0.276 -22.071 1.00 88.75 78 CYS A O 1
ATOM 599 N N . LEU A 1 79 ? 5.553 -0.152 -23.716 1.00 89.88 79 LEU A N 1
ATOM 600 C CA . LEU A 1 79 ? 5.503 1.150 -24.362 1.00 89.88 79 LEU A CA 1
ATOM 601 C C . LEU A 1 79 ? 4.993 0.986 -25.793 1.00 89.88 79 LEU A C 1
ATOM 603 O O . LEU A 1 79 ? 5.504 0.170 -26.558 1.00 89.88 79 LEU A O 1
ATOM 607 N N . LEU A 1 80 ? 4.004 1.796 -26.169 1.00 88.81 80 LEU A N 1
ATOM 608 C CA . LEU A 1 80 ? 3.577 1.960 -27.554 1.00 88.81 80 LEU A CA 1
ATOM 609 C C . LEU A 1 80 ? 4.094 3.305 -28.066 1.00 88.81 80 LEU A C 1
ATOM 611 O O . LEU A 1 80 ? 3.483 4.358 -27.851 1.00 88.81 80 LEU A O 1
ATOM 615 N N . GLY A 1 81 ? 5.265 3.272 -28.705 1.00 88.12 81 GLY A N 1
ATOM 616 C CA . GLY A 1 81 ? 6.023 4.484 -29.014 1.00 88.12 81 GLY A CA 1
ATOM 617 C C . GLY A 1 81 ? 6.418 5.202 -27.721 1.00 88.12 81 GLY A C 1
ATOM 618 O O . GLY A 1 81 ? 7.200 4.671 -26.943 1.00 88.12 81 GLY A O 1
ATOM 619 N N . ASN A 1 82 ? 5.820 6.372 -27.468 1.00 92.31 82 ASN A N 1
ATOM 620 C CA . ASN A 1 82 ? 6.083 7.205 -26.282 1.00 92.31 82 ASN A CA 1
ATOM 621 C C . ASN A 1 82 ? 4.978 7.135 -25.209 1.00 92.31 82 ASN A C 1
ATOM 623 O O . ASN A 1 82 ? 4.982 7.933 -24.274 1.00 92.31 82 ASN A O 1
ATOM 627 N N . ARG A 1 83 ? 3.991 6.241 -25.352 1.00 90.25 83 ARG A N 1
ATOM 628 C CA . ARG A 1 83 ? 2.900 6.068 -24.376 1.00 90.25 83 ARG A CA 1
ATOM 629 C C . ARG A 1 83 ? 3.093 4.778 -23.590 1.00 90.25 83 ARG A C 1
ATOM 631 O O . ARG A 1 83 ? 3.344 3.737 -24.190 1.00 90.25 83 ARG A O 1
ATOM 638 N N . THR A 1 84 ? 2.935 4.835 -22.273 1.00 89.75 84 THR A N 1
ATOM 639 C CA . THR A 1 84 ? 2.901 3.646 -21.417 1.00 89.75 84 THR A CA 1
ATOM 640 C C . THR A 1 84 ? 1.550 2.948 -21.547 1.00 89.75 84 THR A C 1
ATOM 642 O O . THR A 1 84 ? 0.502 3.594 -21.586 1.00 89.75 84 THR A O 1
ATOM 645 N N . LEU A 1 85 ? 1.569 1.621 -21.643 1.00 86.69 85 LEU A N 1
ATOM 646 C CA . LEU A 1 85 ? 0.367 0.796 -21.675 1.00 86.69 85 LEU A CA 1
ATOM 647 C C . LEU A 1 85 ? 0.112 0.170 -20.303 1.00 86.69 85 LEU A C 1
ATOM 649 O O . LEU A 1 85 ? 1.038 -0.237 -19.601 1.00 86.69 85 LEU A O 1
ATOM 653 N N . GLN A 1 86 ? -1.161 0.072 -19.925 1.00 83.19 86 GLN A N 1
ATOM 654 C CA . GLN A 1 86 ? -1.566 -0.570 -18.680 1.00 83.19 86 GLN A CA 1
ATOM 655 C C . GLN A 1 86 ? -1.445 -2.092 -18.816 1.00 83.19 86 GLN A C 1
ATOM 657 O O . GLN A 1 86 ? -2.225 -2.719 -19.527 1.00 83.19 86 GLN A O 1
ATOM 662 N N . ASN A 1 87 ? -0.508 -2.686 -18.078 1.00 79.62 87 ASN A N 1
ATOM 663 C CA . ASN A 1 87 ? -0.189 -4.118 -18.140 1.00 79.62 87 ASN A CA 1
ATOM 664 C C . ASN A 1 87 ? -1.329 -5.056 -17.688 1.00 79.62 87 ASN A C 1
ATOM 666 O O . ASN A 1 87 ? -1.224 -6.265 -17.796 1.00 79.62 87 ASN A O 1
ATOM 670 N N . HIS A 1 88 ? -2.429 -4.524 -17.152 1.00 77.94 88 HIS A N 1
ATOM 671 C CA . HIS A 1 88 ? -3.563 -5.343 -16.718 1.00 77.94 88 HIS A CA 1
ATOM 672 C C . HIS A 1 88 ? -4.505 -5.756 -17.863 1.00 77.94 88 HIS A C 1
ATOM 674 O O . HIS A 1 88 ? -5.420 -6.542 -17.631 1.00 77.94 88 HIS A O 1
ATOM 680 N N . ALA A 1 89 ? -4.312 -5.203 -19.067 1.00 75.38 89 ALA A N 1
ATOM 681 C CA . ALA A 1 89 ? -5.178 -5.421 -20.227 1.00 75.38 89 ALA A CA 1
ATOM 682 C C . ALA A 1 89 ? -4.627 -6.442 -21.242 1.00 75.38 89 ALA A C 1
ATOM 684 O O . ALA A 1 89 ? -5.319 -6.757 -22.206 1.00 75.38 89 ALA A O 1
ATOM 685 N N . PHE A 1 90 ? -3.398 -6.931 -21.059 1.00 79.38 90 PHE A N 1
ATOM 686 C CA . PHE A 1 90 ? -2.743 -7.890 -21.949 1.00 79.38 90 PHE A CA 1
ATOM 687 C C . PHE A 1 90 ? -1.709 -8.704 -21.163 1.00 79.38 90 PHE A C 1
ATOM 689 O O . PHE A 1 90 ? -1.049 -8.172 -20.279 1.00 79.38 90 PHE A O 1
ATOM 696 N N . ASP A 1 91 ? -1.543 -9.982 -21.503 1.00 77.31 91 ASP A N 1
ATOM 697 C CA . ASP A 1 91 ? -0.597 -10.867 -20.804 1.00 77.31 91 ASP A CA 1
ATOM 698 C C . ASP A 1 91 ? 0.836 -10.747 -21.345 1.00 77.31 91 ASP A C 1
ATOM 700 O O . ASP A 1 91 ? 1.808 -11.045 -20.652 1.00 77.31 91 ASP A O 1
ATOM 704 N N . LEU A 1 92 ? 0.978 -10.337 -22.610 1.00 82.44 92 LEU A N 1
ATOM 705 C CA . LEU A 1 92 ? 2.246 -10.317 -23.337 1.00 82.44 92 LEU A CA 1
ATOM 706 C C . LEU A 1 92 ? 2.424 -8.990 -24.076 1.00 82.44 92 LEU A C 1
ATOM 708 O O . LEU A 1 92 ? 1.521 -8.501 -24.751 1.00 82.44 92 LEU A O 1
ATOM 712 N N . CYS A 1 93 ? 3.626 -8.428 -23.974 1.00 85.12 93 CYS A N 1
ATOM 713 C CA . CYS A 1 93 ? 3.992 -7.126 -24.529 1.00 85.12 93 CYS A CA 1
ATOM 714 C C . CYS A 1 93 ? 4.287 -7.176 -26.038 1.00 85.12 93 CYS A C 1
ATOM 716 O O . CYS A 1 93 ? 5.357 -6.766 -26.488 1.00 85.12 93 CYS A O 1
ATOM 718 N N . MET A 1 94 ? 3.395 -7.767 -26.835 1.00 84.19 94 MET A N 1
ATOM 719 C CA . MET A 1 94 ? 3.672 -8.068 -28.241 1.00 84.19 94 MET A CA 1
ATOM 720 C C . MET A 1 94 ? 2.461 -7.778 -29.117 1.00 84.19 94 MET A C 1
ATOM 722 O O . MET A 1 94 ? 1.366 -8.264 -28.855 1.00 84.19 94 MET A O 1
ATOM 726 N N . LYS A 1 95 ? 2.681 -7.043 -30.214 1.00 81.62 95 LYS A N 1
ATOM 727 C CA . LYS A 1 95 ? 1.636 -6.742 -31.207 1.00 81.62 95 LYS A CA 1
ATOM 728 C C . LYS A 1 95 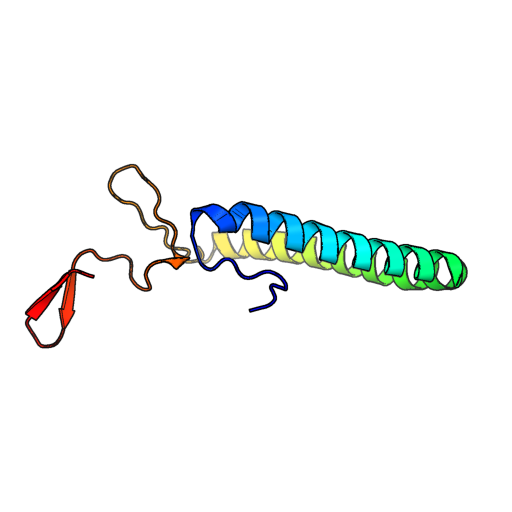? 1.165 -7.985 -31.967 1.00 81.62 95 LYS A C 1
ATOM 730 O O . LYS A 1 95 ? 0.016 -8.055 -32.392 1.00 81.62 95 LYS A O 1
ATOM 735 N N . THR A 1 96 ? 2.064 -8.941 -32.174 1.00 83.12 96 THR A N 1
ATOM 736 C CA . THR A 1 96 ? 1.786 -10.182 -32.897 1.00 83.12 96 THR A CA 1
ATOM 737 C C . THR A 1 96 ? 2.348 -11.367 -32.131 1.00 83.12 96 THR A C 1
ATOM 739 O O . THR A 1 96 ? 3.505 -11.338 -31.715 1.00 83.12 96 THR A O 1
ATOM 742 N N . GLN A 1 97 ? 1.541 -12.409 -31.996 1.00 82.19 97 GLN A N 1
ATOM 743 C CA . GLN A 1 97 ? 1.901 -13.708 -31.444 1.00 82.19 97 GLN A CA 1
ATOM 744 C C . GLN A 1 97 ? 1.996 -14.724 -32.572 1.00 82.19 97 GLN A C 1
ATOM 746 O O . GLN A 1 97 ? 1.143 -14.755 -33.461 1.00 82.19 97 GLN A O 1
ATOM 751 N N . LEU A 1 98 ? 3.018 -15.573 -32.532 1.00 79.31 98 LEU A N 1
ATOM 752 C CA . LEU A 1 98 ? 3.110 -16.701 -33.447 1.00 79.31 98 LEU A CA 1
ATOM 753 C C . LEU A 1 98 ? 2.402 -17.889 -32.800 1.00 79.31 98 LEU A C 1
ATOM 755 O O . LEU A 1 98 ? 2.905 -18.470 -31.841 1.00 79.31 98 LEU A O 1
ATOM 759 N N . LYS A 1 99 ? 1.216 -18.221 -33.304 1.00 81.62 99 LYS A N 1
ATOM 760 C CA . LYS A 1 99 ? 0.438 -19.372 -32.850 1.00 81.62 99 LYS A CA 1
ATOM 761 C C . LYS A 1 99 ? 0.252 -20.304 -34.039 1.00 81.62 99 LYS A C 1
ATOM 763 O O . LYS A 1 99 ? -0.256 -19.880 -35.070 1.00 81.62 99 LYS A O 1
ATOM 768 N N . ASP A 1 100 ? 0.732 -21.539 -33.919 1.00 78.69 100 ASP A N 1
ATOM 769 C CA . ASP A 1 100 ? 0.599 -22.577 -34.952 1.00 78.69 100 ASP A CA 1
ATOM 770 C C . ASP A 1 100 ? 1.118 -22.151 -36.347 1.00 78.69 100 ASP A C 1
ATOM 772 O O . ASP A 1 100 ? 0.438 -22.311 -37.356 1.00 78.69 100 ASP A O 1
ATOM 776 N N . ASN A 1 101 ? 2.338 -21.590 -36.412 1.00 82.00 101 ASN A N 1
ATOM 777 C CA . ASN A 1 101 ? 2.983 -21.072 -37.638 1.00 82.00 101 ASN A CA 1
ATOM 778 C C . ASN A 1 101 ? 2.236 -19.924 -38.347 1.00 82.00 101 ASN A C 1
ATOM 780 O O . ASN A 1 101 ? 2.573 -19.577 -39.480 1.00 82.00 101 ASN A O 1
ATOM 784 N N . LEU A 1 102 ? 1.262 -19.303 -37.680 1.00 77.94 102 LEU A N 1
ATOM 785 C CA . LEU A 1 102 ? 0.529 -18.141 -38.171 1.00 77.94 102 LEU A CA 1
ATOM 786 C C . LEU A 1 102 ? 0.772 -16.942 -37.247 1.00 77.94 102 LEU A C 1
ATOM 788 O O . LEU A 1 102 ? 0.787 -17.063 -36.020 1.00 77.94 102 LEU A O 1
ATOM 792 N N . THR A 1 103 ? 0.969 -15.766 -37.840 1.00 76.81 103 THR A N 1
ATOM 793 C CA . THR A 1 103 ? 1.052 -14.491 -37.120 1.00 76.81 103 THR A CA 1
ATOM 794 C C . THR A 1 103 ? -0.354 -13.998 -36.797 1.00 76.81 103 THR A C 1
ATOM 796 O O . THR A 1 103 ? -1.095 -13.575 -37.682 1.00 76.81 103 THR A O 1
ATOM 799 N N . VAL A 1 104 ? -0.718 -14.035 -35.517 1.00 75.38 104 VAL A N 1
ATOM 800 C CA . VAL A 1 104 ? -2.001 -13.544 -35.001 1.00 75.38 104 VAL A CA 1
ATOM 801 C C . VAL A 1 104 ? -1.763 -12.227 -34.267 1.00 75.38 104 VAL A C 1
ATOM 803 O O . VAL A 1 104 ? -0.785 -12.089 -33.536 1.00 75.38 104 VAL A O 1
ATOM 806 N N . THR A 1 105 ? -2.627 -11.236 -34.473 1.00 72.75 105 THR A N 1
ATOM 807 C CA . THR A 1 105 ? -2.589 -9.978 -33.714 1.00 72.75 105 THR A CA 1
ATOM 808 C C . THR A 1 105 ? -3.127 -10.205 -32.306 1.00 72.75 105 THR A C 1
ATOM 810 O O . THR A 1 105 ? -4.219 -10.761 -32.171 1.00 72.75 105 THR A O 1
ATOM 813 N N . THR A 1 106 ? -2.363 -9.792 -31.294 1.00 64.62 106 THR A N 1
ATOM 814 C CA . THR A 1 106 ? -2.756 -9.856 -29.875 1.00 64.62 106 THR A CA 1
ATOM 815 C C . THR A 1 106 ? -3.641 -8.680 -29.496 1.00 64.62 106 THR A C 1
ATOM 817 O O . THR A 1 106 ? -3.383 -7.567 -30.016 1.00 64.62 106 THR A O 1
#

Organism: NCBI:txid704102

pLDDT: mean 85.02, std 8.67, range [46.06, 97.81]

Radius of gyration: 22.54 Å; chains: 1; bounding box: 44×30×66 Å

Sequence (106 aa):
KAAIFVAEHKEDEVDALLNNMRVYGTCCLVLMAIVVFVGVKYVNKLALVFLACVILSILAIYAGVIKTIFEPPDFPVCLLGNRTLQNHAFDLCMKTQLKDNLTVTT

Secondary structure (DSSP, 8-state):
---SS--SSGGGHHHHHHHHHHHHHHHHHHHHHHHHHH-HHHHHHHHHHHHHHHHHHHHHHHHHHHHHHHS-------EETTEE--GGG-SSS-SEEEETTEEEE-

Foldseek 3Di:
DPFPQDDPDPVCRVVSVVVRCVVVVVVVVVVVVVVVVVHPVVVVVCVVVVVVVVVVVVVVVVVVVVVCVVPNDDDDWADDDPDTDDCVVDVDNDQWDQDPNDTDGD